Protein AF-A0A7S1SST0-F1 (afdb_monomer_lite)

InterPro domains:
  IPR011989 Armadillo-like helical [G3DSA:1.25.10.10] (5-183)
  IPR016024 Armadillo-type fold [SSF48371] (31-182)
  IPR060078 GCN1, HEAT repeat domain [PF26715] (85-167)

Foldseek 3Di:
DPDDDLLVLLVVLLVCCLVPVVCCVVSLVVLLVSQLPDDLVSLVSLLVLLLDLDPSSLVSSLVRNCNNVQLVVLADDPPPLLSLLSLLLQCQQPPPVSVVSSVVSCVSNVHDNDLPDNLLNLLVQLLRPHVRSLLSSLVSNLVSCVVVVPCPVVSVVSLVVCVVPPVRPSSVNSSVSNVVSND

Organism: NCBI:txid63592

Radius of gyration: 16.37 Å; chains: 1; bounding box: 42×30×53 Å

Structure (mmCIF, N/CA/C/O backbone):
data_AF-A0A7S1SST0-F1
#
_entry.id   AF-A0A7S1SST0-F1
#
loop_
_atom_site.group_PDB
_atom_site.id
_atom_site.type_symbol
_atom_site.label_atom_id
_atom_site.label_alt_id
_atom_site.label_comp_id
_atom_site.label_asym_id
_atom_site.label_entity_id
_atom_site.label_seq_id
_atom_site.pdbx_PDB_ins_code
_atom_site.Cartn_x
_atom_site.Cartn_y
_atom_site.Cartn_z
_atom_site.occupancy
_atom_site.B_iso_or_equiv
_atom_site.auth_seq_id
_atom_site.auth_comp_id
_atom_site.auth_asym_id
_atom_site.auth_atom_id
_atom_site.pdbx_PDB_model_num
ATOM 1 N N . GLY A 1 1 ? 6.219 14.608 -29.515 1.00 45.56 1 GLY A N 1
ATOM 2 C CA . GLY A 1 1 ? 5.167 14.491 -28.489 1.00 45.56 1 GLY A CA 1
ATOM 3 C C . GLY A 1 1 ? 5.744 14.950 -27.171 1.00 45.56 1 GLY A C 1
ATOM 4 O O . GLY A 1 1 ? 6.928 14.719 -26.959 1.00 45.56 1 GLY A O 1
ATOM 5 N N . MET A 1 2 ? 4.965 15.635 -26.335 1.00 49.00 2 MET A N 1
ATOM 6 C CA . MET A 1 2 ? 5.388 15.924 -24.960 1.00 49.00 2 MET A CA 1
ATOM 7 C C . MET A 1 2 ? 5.625 14.599 -24.216 1.00 49.00 2 MET A C 1
ATOM 9 O O . MET A 1 2 ? 4.809 13.689 -24.375 1.00 49.00 2 MET A O 1
ATOM 13 N N . PRO A 1 3 ? 6.722 14.452 -23.454 1.00 63.97 3 PRO A N 1
ATOM 14 C CA . PRO A 1 3 ? 6.916 13.274 -22.619 1.00 63.97 3 PRO A CA 1
ATOM 15 C C . PRO A 1 3 ? 5.804 13.223 -21.564 1.00 63.97 3 PRO A C 1
ATOM 17 O O . PRO A 1 3 ? 5.537 14.229 -20.906 1.00 63.97 3 PRO A O 1
ATOM 20 N N . LEU A 1 4 ? 5.148 12.068 -21.427 1.00 71.12 4 LEU A N 1
ATOM 21 C CA . LEU A 1 4 ? 4.196 11.837 -20.341 1.00 71.12 4 LEU A CA 1
ATOM 22 C C . LEU A 1 4 ? 4.923 11.972 -18.991 1.00 71.12 4 LEU A C 1
ATOM 24 O O . LEU A 1 4 ? 6.050 11.476 -18.861 1.00 71.12 4 LEU A O 1
ATOM 28 N N . PRO A 1 5 ? 4.313 12.618 -17.983 1.00 87.62 5 PRO A N 1
ATOM 29 C CA . PRO A 1 5 ? 4.842 12.631 -16.626 1.00 87.62 5 PRO A CA 1
ATOM 30 C C . PRO A 1 5 ? 5.087 11.210 -16.094 1.00 87.62 5 PRO A C 1
ATOM 32 O O . PRO A 1 5 ? 4.357 10.265 -16.408 1.00 87.62 5 PRO A O 1
ATOM 35 N N . ARG A 1 6 ? 6.129 11.045 -15.267 1.00 87.31 6 ARG A N 1
ATOM 36 C CA . ARG A 1 6 ? 6.511 9.733 -14.710 1.00 87.31 6 ARG A CA 1
ATOM 37 C C . ARG A 1 6 ? 5.389 9.114 -13.877 1.00 87.31 6 ARG A C 1
ATOM 39 O O . ARG A 1 6 ? 5.124 7.928 -14.036 1.00 87.31 6 ARG A O 1
ATOM 46 N N . ALA A 1 7 ? 4.717 9.921 -13.055 1.00 88.69 7 ALA A N 1
ATOM 47 C CA . ALA A 1 7 ? 3.586 9.485 -12.241 1.00 88.69 7 ALA A CA 1
ATOM 48 C C . ALA A 1 7 ? 2.442 8.887 -13.083 1.00 88.69 7 ALA A C 1
ATOM 50 O O . ALA A 1 7 ? 2.023 7.762 -12.828 1.00 88.69 7 ALA A O 1
ATOM 51 N N . GLU A 1 8 ? 2.011 9.584 -14.140 1.00 92.38 8 GLU A N 1
ATOM 52 C CA . GLU A 1 8 ? 0.972 9.091 -15.063 1.00 92.38 8 GLU A CA 1
ATOM 53 C C . GLU A 1 8 ? 1.417 7.810 -15.784 1.00 92.38 8 GLU A C 1
ATOM 55 O O . GLU A 1 8 ? 0.632 6.889 -16.004 1.00 92.38 8 GLU A O 1
ATOM 60 N N . SER A 1 9 ? 2.706 7.719 -16.122 1.00 95.50 9 SER A N 1
ATOM 61 C CA . SER A 1 9 ? 3.272 6.522 -16.750 1.00 95.50 9 SER A CA 1
ATOM 62 C C . SER A 1 9 ? 3.247 5.314 -15.807 1.00 95.50 9 SER A C 1
ATOM 64 O O . SER A 1 9 ? 2.931 4.212 -16.247 1.00 95.50 9 SER A O 1
ATOM 66 N N . LEU A 1 10 ? 3.547 5.504 -14.517 1.00 96.50 10 LEU A N 1
ATOM 67 C CA . LEU A 1 10 ? 3.462 4.444 -13.506 1.00 96.50 10 LEU A CA 1
ATOM 68 C C . LEU A 1 10 ? 2.025 3.949 -13.332 1.00 96.50 10 LEU A C 1
ATOM 70 O O . LEU A 1 10 ? 1.793 2.741 -13.377 1.00 96.50 10 LEU A O 1
ATOM 74 N N . GLU A 1 11 ? 1.063 4.864 -13.211 1.00 95.38 11 GLU A N 1
ATOM 75 C CA . GLU A 1 11 ? -0.359 4.525 -13.098 1.00 95.38 11 GLU A CA 1
ATOM 76 C C . GLU A 1 11 ? -0.837 3.691 -14.296 1.00 95.38 11 GLU A C 1
ATOM 78 O O . GLU A 1 11 ? -1.429 2.621 -14.128 1.00 95.38 11 GLU A O 1
ATOM 83 N N . LEU A 1 12 ? -0.503 4.124 -15.518 1.00 96.50 12 LEU A N 1
ATOM 84 C CA . LEU A 1 12 ? -0.836 3.391 -16.738 1.00 96.50 12 LEU A CA 1
ATOM 85 C C . LEU A 1 12 ? -0.204 1.998 -16.764 1.00 96.50 12 LEU A C 1
ATOM 87 O O . LEU A 1 12 ? -0.872 1.034 -17.137 1.00 96.50 12 LEU A O 1
ATOM 91 N N . LEU A 1 13 ? 1.061 1.864 -16.366 1.00 97.62 13 LEU A N 1
ATOM 92 C CA . LEU A 1 13 ? 1.749 0.573 -16.347 1.00 97.62 13 LEU A CA 1
ATOM 93 C C . LEU A 1 13 ? 1.154 -0.381 -15.305 1.00 97.62 13 LEU A C 1
ATOM 95 O O . LEU A 1 13 ? 0.967 -1.561 -15.610 1.00 97.62 13 LEU A O 1
ATOM 99 N N . PHE A 1 14 ? 0.799 0.109 -14.115 1.00 97.94 14 PHE A N 1
ATOM 100 C CA . PHE A 1 14 ? 0.092 -0.696 -13.118 1.00 97.94 14 PHE A CA 1
ATOM 101 C C . PHE A 1 14 ? -1.284 -1.132 -13.618 1.00 97.94 14 PHE A C 1
ATOM 103 O O . PHE A 1 14 ? -1.634 -2.302 -13.470 1.00 97.94 14 PHE A O 1
ATOM 110 N N . ASN A 1 15 ? -2.027 -0.245 -14.283 1.00 97.06 15 ASN A N 1
ATOM 111 C CA . ASN A 1 15 ? -3.314 -0.590 -14.881 1.00 97.06 15 ASN A CA 1
ATOM 112 C C . ASN A 1 15 ? -3.170 -1.636 -16.004 1.00 97.06 15 ASN A C 1
ATOM 114 O O . ASN A 1 15 ? -3.889 -2.633 -16.025 1.00 97.06 15 ASN A O 1
ATOM 118 N N . VAL A 1 16 ? -2.195 -1.475 -16.906 1.00 97.62 16 VAL A N 1
ATOM 119 C CA . VAL A 1 16 ? -1.897 -2.471 -17.953 1.00 97.62 16 VAL A CA 1
ATOM 120 C C . VAL A 1 16 ? -1.576 -3.825 -17.332 1.00 97.62 16 VAL A C 1
ATOM 122 O O . VAL A 1 16 ? -2.080 -4.844 -17.799 1.00 97.62 16 VAL A O 1
ATOM 125 N N . LEU A 1 17 ? -0.773 -3.852 -16.268 1.00 97.38 17 LEU A N 1
ATOM 126 C CA . LEU A 1 17 ? -0.439 -5.088 -15.572 1.00 97.38 17 LEU A CA 1
ATOM 127 C C . LEU A 1 17 ? -1.650 -5.697 -14.849 1.00 97.38 17 LEU A C 1
ATOM 129 O O . LEU A 1 17 ? -1.780 -6.920 -14.810 1.00 97.38 17 LEU A O 1
ATOM 133 N N . ALA A 1 18 ? -2.547 -4.870 -14.305 1.00 96.75 18 ALA A N 1
ATOM 134 C CA . ALA A 1 18 ? -3.791 -5.319 -13.684 1.00 96.75 18 ALA A CA 1
ATOM 135 C C . ALA A 1 18 ? -4.713 -6.007 -14.702 1.00 96.75 18 ALA A C 1
ATOM 137 O O . ALA A 1 18 ? -5.234 -7.084 -14.421 1.00 96.75 18 ALA A O 1
ATOM 138 N N . VAL A 1 19 ? -4.866 -5.418 -15.893 1.00 97.25 19 VAL A N 1
ATOM 139 C CA . VAL A 1 19 ? -5.735 -5.933 -16.964 1.00 97.25 19 VAL A CA 1
ATOM 140 C C . VAL A 1 19 ? -5.096 -7.109 -17.710 1.00 97.25 19 VAL A C 1
ATOM 142 O O . VAL A 1 19 ? -5.790 -8.052 -18.086 1.00 97.25 19 VAL A O 1
ATOM 145 N N . VAL A 1 20 ? -3.777 -7.079 -17.926 1.00 96.88 20 VAL A N 1
ATOM 146 C CA . VAL A 1 20 ? -3.039 -8.084 -18.707 1.00 96.88 20 VAL A CA 1
ATOM 147 C C . VAL A 1 20 ? -1.824 -8.595 -17.915 1.00 96.88 20 VAL A C 1
ATOM 149 O O . VAL A 1 20 ? -0.685 -8.214 -18.200 1.00 96.88 20 VAL A O 1
ATOM 152 N N . PRO A 1 21 ? -2.017 -9.519 -16.951 1.00 95.50 21 PRO A N 1
ATOM 153 C CA . PRO A 1 21 ? -0.928 -10.043 -16.116 1.00 95.50 21 PRO A CA 1
ATOM 154 C C . PRO A 1 21 ? 0.225 -10.670 -16.917 1.00 95.50 21 PRO A C 1
ATOM 156 O O . PRO A 1 21 ? 1.385 -10.592 -16.516 1.00 95.50 21 PRO A O 1
ATOM 159 N N . ALA A 1 22 ? -0.075 -11.236 -18.092 1.00 96.50 22 ALA A N 1
ATOM 160 C CA . ALA A 1 22 ? 0.910 -11.827 -19.001 1.00 96.50 22 ALA A CA 1
ATOM 161 C C . ALA A 1 22 ? 1.961 -10.824 -19.517 1.00 96.50 22 ALA A C 1
ATOM 163 O O . ALA A 1 22 ? 3.005 -11.230 -20.021 1.00 96.50 22 ALA A O 1
ATOM 164 N N . TYR A 1 23 ? 1.714 -9.514 -19.403 1.00 96.81 23 TYR A N 1
ATOM 165 C CA . TYR A 1 23 ? 2.665 -8.481 -19.820 1.00 96.81 23 TYR A CA 1
ATOM 166 C C . TYR A 1 23 ? 3.715 -8.150 -18.754 1.00 96.81 23 TYR A C 1
ATOM 168 O O . TYR A 1 23 ? 4.562 -7.293 -19.006 1.00 96.81 23 TYR A O 1
ATOM 176 N N . ARG A 1 24 ? 3.720 -8.842 -17.605 1.00 95.19 24 ARG A N 1
ATOM 177 C CA . ARG A 1 24 ? 4.663 -8.611 -16.498 1.00 95.19 24 ARG A CA 1
ATOM 178 C C . ARG A 1 24 ? 6.113 -8.458 -16.954 1.00 95.19 24 ARG A C 1
ATOM 180 O O . ARG A 1 24 ? 6.725 -7.448 -16.630 1.00 95.19 24 ARG A O 1
ATOM 187 N N . GLU A 1 25 ? 6.627 -9.395 -17.748 1.00 95.62 25 GLU A N 1
ATOM 188 C CA . GLU A 1 25 ? 8.027 -9.388 -18.212 1.00 95.62 25 GLU A CA 1
ATOM 189 C C . GLU A 1 25 ? 8.390 -8.152 -19.051 1.00 95.62 25 GLU A C 1
ATOM 191 O O . GLU A 1 25 ? 9.549 -7.758 -19.129 1.00 95.62 25 GLU A O 1
ATOM 196 N N . ARG A 1 26 ? 7.397 -7.508 -19.676 1.00 96.69 26 ARG A N 1
ATOM 197 C CA . ARG A 1 26 ? 7.587 -6.284 -20.469 1.00 96.69 26 ARG A CA 1
ATOM 198 C C . ARG A 1 26 ? 7.357 -5.022 -19.645 1.00 96.69 26 ARG A C 1
ATOM 200 O O . ARG A 1 26 ? 8.056 -4.035 -19.836 1.00 96.69 26 ARG A O 1
ATOM 207 N N . VAL A 1 27 ? 6.380 -5.056 -18.742 1.00 96.69 27 VAL A N 1
ATOM 208 C CA . VAL A 1 27 ? 5.974 -3.907 -17.923 1.00 96.69 27 VAL A CA 1
ATOM 209 C C . VAL A 1 27 ? 6.943 -3.672 -16.769 1.00 96.69 27 VAL A C 1
ATOM 211 O O . VAL A 1 27 ? 7.314 -2.529 -16.513 1.00 96.69 27 VAL A O 1
ATOM 214 N N . LEU A 1 28 ? 7.394 -4.729 -16.088 1.00 97.31 28 LEU A N 1
ATOM 215 C CA . LEU A 1 28 ? 8.221 -4.603 -14.888 1.00 97.31 28 LEU A CA 1
ATOM 216 C C . LEU A 1 28 ? 9.532 -3.830 -15.135 1.00 97.31 28 LEU A C 1
ATOM 218 O O . LEU A 1 28 ? 9.812 -2.916 -14.359 1.00 97.31 28 LEU A O 1
ATOM 222 N N . PRO A 1 29 ? 10.302 -4.072 -16.217 1.00 98.00 29 PRO A N 1
ATOM 223 C CA . PRO A 1 29 ? 11.481 -3.257 -16.520 1.00 98.00 29 PRO A CA 1
ATOM 224 C C . PRO A 1 29 ? 11.164 -1.763 -16.695 1.00 98.00 29 PRO A C 1
ATOM 226 O O . PRO A 1 29 ? 11.958 -0.914 -16.294 1.00 98.00 29 PRO A O 1
ATOM 229 N N . MET A 1 30 ? 9.994 -1.430 -17.252 1.00 97.12 30 MET A N 1
ATOM 230 C CA . MET A 1 30 ? 9.560 -0.041 -17.431 1.00 97.12 30 MET A CA 1
ATOM 231 C C . MET A 1 30 ? 9.208 0.608 -16.090 1.00 97.12 30 MET A C 1
ATOM 233 O O . MET A 1 30 ? 9.650 1.722 -15.824 1.00 97.12 30 MET A O 1
ATOM 237 N N . VAL A 1 31 ? 8.479 -0.105 -15.222 1.00 97.69 31 VAL A N 1
ATOM 238 C CA . VAL A 1 31 ? 8.167 0.356 -13.857 1.00 97.69 31 VAL A CA 1
ATOM 239 C C . VAL A 1 31 ? 9.462 0.611 -13.081 1.00 97.69 31 VAL A C 1
ATOM 241 O O . VAL A 1 31 ? 9.649 1.697 -12.538 1.00 97.69 31 VAL A O 1
ATOM 244 N N . ARG A 1 32 ? 10.409 -0.336 -13.112 1.00 97.88 32 A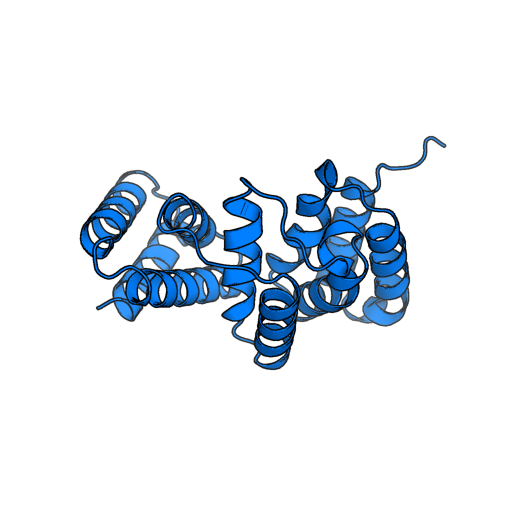RG A N 1
ATOM 245 C CA . ARG A 1 32 ? 11.727 -0.203 -12.469 1.00 97.88 32 ARG A CA 1
ATOM 246 C C . ARG A 1 32 ? 12.505 1.012 -12.977 1.00 97.88 32 ARG A C 1
ATOM 248 O O . ARG A 1 32 ? 13.048 1.768 -12.176 1.00 97.88 32 ARG A O 1
ATOM 255 N N . SER A 1 33 ? 12.520 1.225 -14.294 1.00 96.81 33 SER A N 1
ATOM 256 C CA . SER A 1 33 ? 13.193 2.373 -14.911 1.00 96.81 33 SER A CA 1
ATOM 257 C C . SER A 1 33 ? 12.553 3.717 -14.553 1.00 96.81 33 SER A C 1
ATOM 259 O O . SER A 1 33 ? 13.251 4.730 -14.521 1.00 96.81 33 SER A O 1
ATOM 261 N N . LEU A 1 34 ? 11.237 3.763 -14.331 1.00 96.06 34 LEU A N 1
ATOM 262 C CA . LEU A 1 34 ? 10.565 4.979 -13.877 1.00 96.06 34 LEU A CA 1
ATOM 263 C C . LEU A 1 34 ? 10.870 5.249 -12.402 1.00 96.06 34 LEU A C 1
ATOM 265 O O . LEU A 1 34 ? 11.203 6.386 -12.065 1.00 96.06 34 LEU A O 1
ATOM 269 N N . CYS A 1 35 ? 10.832 4.212 -11.557 1.00 96.62 35 CYS A N 1
ATOM 270 C CA . CYS A 1 35 ? 11.168 4.311 -10.137 1.00 96.62 35 CYS A CA 1
ATOM 271 C C . CYS A 1 35 ? 12.598 4.821 -9.912 1.00 96.62 35 CYS A C 1
ATOM 273 O O . CYS A 1 35 ? 12.786 5.708 -9.088 1.00 96.62 35 CYS A O 1
ATOM 275 N N . SER A 1 36 ? 13.585 4.369 -10.699 1.00 95.12 36 SER A N 1
ATOM 276 C CA . SER A 1 36 ? 14.992 4.787 -10.543 1.00 95.12 36 SER A CA 1
ATOM 277 C C . SER A 1 36 ? 15.259 6.284 -10.731 1.00 95.12 36 SER A C 1
ATOM 279 O O . SER A 1 36 ? 16.318 6.773 -10.352 1.00 95.12 36 SER A O 1
ATOM 281 N N . GLY A 1 37 ? 14.335 7.020 -11.353 1.00 88.81 37 GLY A N 1
ATOM 282 C CA . GLY A 1 37 ? 14.427 8.470 -11.547 1.00 88.81 37 GLY A CA 1
ATOM 283 C C . GLY A 1 37 ? 13.260 9.237 -10.931 1.00 88.81 37 GLY A C 1
ATOM 284 O O . GLY A 1 37 ? 12.979 10.357 -11.371 1.00 88.81 37 GLY A O 1
ATOM 285 N N . LEU A 1 38 ? 12.530 8.617 -10.000 1.00 92.56 38 LEU A N 1
ATOM 286 C CA . LEU A 1 38 ? 11.335 9.195 -9.401 1.00 92.56 38 LEU A CA 1
ATOM 287 C C . LEU A 1 38 ? 11.728 10.155 -8.267 1.00 92.56 38 LEU A C 1
ATOM 289 O O . LEU A 1 38 ? 12.385 9.730 -7.318 1.00 92.56 38 LEU A O 1
ATOM 293 N N . PRO A 1 39 ? 11.359 11.443 -8.344 1.00 92.00 39 PRO A N 1
ATOM 294 C CA . PRO A 1 39 ? 11.645 12.380 -7.270 1.00 92.00 39 PRO A CA 1
ATOM 295 C C . PRO A 1 39 ? 10.709 12.125 -6.077 1.00 92.00 39 PRO A C 1
ATOM 297 O O . PRO A 1 39 ? 9.637 11.531 -6.233 1.00 92.00 39 PRO A O 1
ATOM 300 N N . VAL A 1 40 ? 11.103 12.576 -4.885 1.00 90.75 40 VAL A N 1
ATOM 301 C CA . VAL A 1 40 ? 10.389 12.294 -3.627 1.00 90.75 40 VAL A CA 1
ATOM 302 C C . VAL A 1 40 ? 8.939 12.786 -3.644 1.00 90.75 40 VAL A C 1
ATOM 304 O O . VAL A 1 40 ? 8.044 12.112 -3.141 1.00 90.75 40 VAL A O 1
ATOM 307 N N . GLU A 1 41 ? 8.674 13.902 -4.321 1.00 91.31 41 GLU A N 1
ATOM 308 C CA . GLU A 1 41 ? 7.345 14.497 -4.484 1.00 91.31 41 GLU A CA 1
ATOM 309 C C . GLU A 1 41 ? 6.397 13.592 -5.283 1.00 91.31 41 GLU A C 1
ATOM 311 O O . GLU A 1 41 ? 5.180 13.745 -5.215 1.00 91.31 41 GLU A O 1
ATOM 316 N N . GLN A 1 42 ? 6.946 12.642 -6.045 1.00 92.56 42 GLN A N 1
ATOM 317 C CA . GLN A 1 42 ? 6.190 11.664 -6.822 1.00 92.56 42 GLN A CA 1
ATOM 318 C C . GLN A 1 42 ? 6.218 10.264 -6.201 1.00 92.56 42 GLN A C 1
ATOM 320 O O . GLN A 1 42 ? 5.643 9.356 -6.799 1.00 92.56 42 GLN A O 1
ATOM 325 N N . LEU A 1 43 ? 6.811 10.064 -5.015 1.00 93.62 43 LEU A N 1
ATOM 326 C CA . LEU A 1 43 ? 6.878 8.755 -4.345 1.00 93.62 43 LEU A CA 1
ATOM 327 C C . LEU A 1 43 ? 5.508 8.068 -4.277 1.00 93.62 43 LEU A C 1
ATOM 329 O O . LEU A 1 43 ? 5.399 6.870 -4.545 1.00 93.62 43 LEU A O 1
ATOM 333 N N . MET A 1 44 ? 4.455 8.837 -3.989 1.00 94.31 44 MET A N 1
ATOM 334 C CA . MET A 1 44 ? 3.093 8.313 -3.907 1.00 94.31 44 MET A CA 1
ATOM 335 C C . MET A 1 44 ? 2.671 7.578 -5.181 1.00 94.31 44 MET A C 1
ATOM 337 O O . MET A 1 44 ? 2.021 6.546 -5.083 1.00 94.31 44 MET A O 1
ATOM 341 N N . SER A 1 45 ? 3.098 8.028 -6.365 1.00 94.75 45 SER A N 1
ATOM 342 C CA . SER A 1 45 ? 2.766 7.354 -7.629 1.00 94.75 45 SER A CA 1
ATOM 343 C C . SER A 1 45 ? 3.339 5.934 -7.734 1.00 94.75 45 SER A C 1
ATOM 345 O O . SER A 1 45 ? 2.705 5.074 -8.338 1.00 94.75 45 SER A O 1
ATOM 347 N N . ALA A 1 46 ? 4.485 5.653 -7.104 1.00 96.44 46 ALA A N 1
ATOM 348 C CA . ALA A 1 46 ? 5.018 4.295 -7.002 1.00 96.44 46 ALA A CA 1
ATOM 349 C C . ALA A 1 46 ? 4.287 3.479 -5.924 1.00 96.44 46 ALA A C 1
ATOM 351 O O . ALA A 1 46 ? 3.947 2.318 -6.157 1.00 96.44 46 ALA A O 1
ATOM 352 N N . LEU A 1 47 ? 3.996 4.092 -4.770 1.00 96.88 47 LEU A N 1
ATOM 353 C CA . LEU A 1 47 ? 3.290 3.440 -3.660 1.00 96.88 47 LEU A CA 1
ATOM 354 C C . LEU A 1 47 ? 1.847 3.054 -4.007 1.00 96.88 47 LEU A C 1
ATOM 356 O O . LEU A 1 47 ? 1.370 2.036 -3.516 1.00 96.88 47 LEU A O 1
ATOM 360 N N . GLN A 1 48 ? 1.166 3.784 -4.899 1.00 96.50 48 GLN A N 1
ATOM 361 C CA . GLN A 1 48 ? -0.187 3.428 -5.357 1.00 96.50 48 GLN A CA 1
ATOM 362 C C . GLN A 1 48 ? -0.267 2.014 -5.955 1.00 96.50 48 GLN A C 1
ATOM 364 O O . GLN A 1 48 ? -1.304 1.360 -5.852 1.00 96.50 48 GLN A O 1
ATOM 369 N N . GLY A 1 49 ? 0.830 1.485 -6.511 1.00 97.94 49 GLY A N 1
ATOM 370 C CA . GLY A 1 49 ? 0.880 0.100 -6.983 1.00 97.94 49 GLY A CA 1
ATOM 371 C C . GLY A 1 49 ? 0.654 -0.939 -5.874 1.00 97.94 49 GLY A C 1
ATOM 372 O O . GLY A 1 49 ? 0.175 -2.034 -6.162 1.00 97.94 49 GLY A O 1
ATOM 373 N N . LEU A 1 50 ? 0.923 -0.592 -4.608 1.00 98.56 50 LEU A N 1
ATOM 374 C CA . LEU A 1 50 ? 0.644 -1.423 -3.429 1.00 98.56 50 LEU A CA 1
ATOM 375 C C . LEU A 1 50 ? -0.845 -1.470 -3.063 1.00 98.56 50 LEU A C 1
ATOM 377 O O . LEU A 1 50 ? -1.266 -2.368 -2.343 1.00 98.56 50 LEU A O 1
ATOM 381 N N . LEU A 1 51 ? -1.657 -0.547 -3.582 1.00 98.38 51 LEU A N 1
ATOM 382 C CA . LEU A 1 51 ? -3.106 -0.509 -3.365 1.00 98.38 51 LEU A CA 1
ATOM 383 C C . LEU A 1 51 ? -3.895 -1.181 -4.500 1.00 98.38 51 LEU A C 1
ATOM 385 O O . LEU A 1 51 ? -5.126 -1.152 -4.515 1.00 98.38 51 LEU A O 1
ATOM 389 N N . ALA A 1 52 ? -3.203 -1.798 -5.459 1.00 98.00 52 ALA A N 1
ATOM 390 C CA . ALA A 1 52 ? -3.833 -2.500 -6.565 1.00 98.00 52 ALA A CA 1
ATOM 391 C C . ALA A 1 52 ? -4.494 -3.807 -6.109 1.00 98.00 52 ALA A C 1
ATOM 393 O O . ALA A 1 52 ? -3.943 -4.557 -5.296 1.00 98.00 52 ALA A O 1
ATOM 394 N N . GLY A 1 53 ? -5.640 -4.139 -6.707 1.00 96.62 53 GLY A N 1
ATOM 395 C CA . GLY A 1 53 ? -6.328 -5.378 -6.359 1.00 96.62 53 GLY A CA 1
ATOM 396 C C . GLY A 1 53 ? -5.604 -6.660 -6.783 1.00 96.62 53 GLY A C 1
ATOM 397 O O . GLY A 1 53 ? -5.589 -7.669 -6.075 1.00 96.62 53 GLY A O 1
ATOM 398 N N . GLY A 1 54 ? -4.897 -6.611 -7.913 1.00 97.12 54 GLY A N 1
ATOM 399 C CA . GLY A 1 54 ? -4.074 -7.725 -8.377 1.00 97.12 54 GLY A CA 1
ATOM 400 C C . GLY A 1 54 ? -2.803 -7.886 -7.542 1.00 97.12 54 GLY A C 1
ATOM 401 O O . GLY A 1 54 ? -1.933 -7.01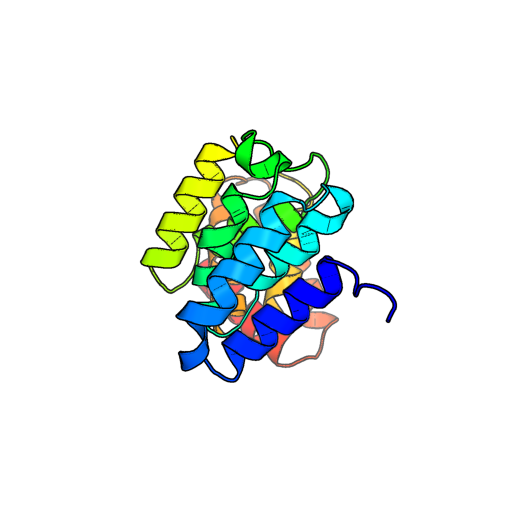6 -7.569 1.00 97.12 54 GLY A O 1
ATOM 402 N N . ALA A 1 55 ? -2.641 -9.029 -6.870 1.00 98.12 55 ALA A N 1
ATOM 403 C CA . ALA A 1 55 ? -1.445 -9.319 -6.071 1.00 98.12 55 ALA A CA 1
ATOM 404 C C . ALA A 1 55 ? -0.140 -9.243 -6.883 1.00 98.12 55 ALA A C 1
ATOM 406 O O . ALA A 1 55 ? 0.895 -8.831 -6.363 1.00 98.12 55 ALA A O 1
ATOM 407 N N . HIS A 1 56 ? -0.190 -9.579 -8.175 1.00 97.81 56 HIS A N 1
ATOM 408 C CA . HIS A 1 56 ? 0.942 -9.465 -9.096 1.00 97.81 56 HIS A CA 1
ATOM 409 C C . HIS A 1 56 ? 1.339 -8.011 -9.384 1.00 97.81 56 HIS A C 1
ATOM 411 O O . HIS A 1 56 ? 2.515 -7.749 -9.640 1.00 97.81 56 HIS A O 1
ATOM 417 N N . VAL A 1 57 ? 0.394 -7.066 -9.332 1.00 98.50 57 VAL A N 1
ATOM 418 C CA . VAL A 1 57 ? 0.671 -5.628 -9.475 1.00 98.50 57 VAL A CA 1
ATOM 419 C C . VAL A 1 57 ? 1.378 -5.118 -8.226 1.00 98.50 57 VAL A C 1
ATOM 421 O O . VAL A 1 57 ? 2.440 -4.510 -8.343 1.00 98.50 57 VAL A O 1
ATOM 424 N N . ARG A 1 58 ? 0.869 -5.473 -7.039 1.00 98.62 58 ARG A N 1
ATOM 425 C CA . ARG A 1 58 ? 1.523 -5.156 -5.760 1.00 98.62 58 ARG A CA 1
ATOM 426 C C . ARG A 1 58 ? 2.938 -5.731 -5.694 1.00 98.62 58 ARG A C 1
ATOM 428 O O . ARG A 1 58 ? 3.873 -5.016 -5.356 1.00 98.62 58 ARG A O 1
ATOM 435 N N . ALA A 1 59 ? 3.126 -6.971 -6.150 1.00 98.56 59 ALA A N 1
ATOM 436 C CA . ALA A 1 59 ? 4.445 -7.592 -6.266 1.00 98.56 59 ALA A CA 1
ATOM 437 C C . ALA A 1 59 ? 5.388 -6.832 -7.219 1.00 98.56 59 ALA A C 1
ATOM 439 O O . ALA A 1 59 ? 6.589 -6.767 -6.982 1.00 98.56 59 ALA A O 1
ATOM 440 N N . ALA A 1 60 ? 4.875 -6.279 -8.325 1.00 98.44 60 ALA A N 1
ATOM 441 C CA . ALA A 1 60 ? 5.680 -5.466 -9.242 1.00 98.44 60 ALA A CA 1
ATOM 442 C C . ALA A 1 60 ? 6.061 -4.110 -8.629 1.00 98.44 60 ALA A C 1
ATOM 444 O O . ALA A 1 60 ? 7.178 -3.643 -8.834 1.00 98.44 60 ALA A O 1
ATOM 445 N N . ALA A 1 61 ? 5.155 -3.496 -7.864 1.00 98.44 61 ALA A N 1
ATOM 446 C CA . ALA A 1 61 ? 5.447 -2.279 -7.119 1.00 98.44 61 ALA A CA 1
ATOM 447 C C . ALA A 1 61 ? 6.523 -2.530 -6.050 1.00 98.44 61 ALA A C 1
ATOM 449 O O . ALA A 1 61 ? 7.514 -1.808 -6.018 1.00 98.44 61 ALA A O 1
ATOM 450 N N . LEU A 1 62 ? 6.397 -3.600 -5.255 1.00 98.50 62 LEU A N 1
ATOM 451 C CA . LEU A 1 62 ? 7.395 -3.999 -4.251 1.00 98.50 62 LEU A CA 1
ATOM 452 C C . LEU A 1 62 ? 8.775 -4.289 -4.858 1.00 98.50 62 LEU A C 1
ATOM 454 O O . LEU A 1 62 ? 9.781 -3.911 -4.269 1.00 98.50 62 LEU A O 1
ATOM 458 N N . ASP A 1 63 ? 8.836 -4.899 -6.044 1.00 98.25 63 ASP A N 1
ATOM 459 C CA . ASP A 1 63 ? 10.101 -5.134 -6.759 1.00 98.25 63 ASP A CA 1
ATOM 460 C C . ASP A 1 63 ? 10.772 -3.826 -7.223 1.00 98.25 63 ASP A C 1
ATOM 462 O O . ASP A 1 63 ? 11.999 -3.721 -7.244 1.00 98.25 63 ASP A O 1
ATOM 466 N N . ALA A 1 64 ? 9.977 -2.813 -7.576 1.00 98.12 64 ALA A N 1
ATOM 467 C CA . ALA A 1 64 ? 10.476 -1.552 -8.116 1.00 98.12 64 ALA A CA 1
ATOM 468 C C . ALA A 1 64 ? 10.735 -0.468 -7.055 1.00 98.12 64 ALA A C 1
ATOM 470 O O . ALA A 1 64 ? 11.570 0.405 -7.286 1.00 98.12 64 ALA A O 1
ATOM 471 N N . LEU A 1 65 ? 10.044 -0.496 -5.912 1.00 97.69 65 LEU A N 1
ATOM 472 C CA . LEU A 1 65 ? 10.157 0.514 -4.852 1.00 97.69 65 LEU A CA 1
ATOM 473 C C . LEU A 1 65 ? 11.582 0.716 -4.306 1.00 97.69 65 LEU A C 1
ATOM 475 O O . LEU A 1 65 ? 11.952 1.876 -4.132 1.00 97.69 65 LEU A O 1
ATOM 479 N N . PRO A 1 66 ? 12.422 -0.325 -4.114 1.00 97.12 66 PRO A N 1
ATOM 480 C CA . PRO A 1 66 ? 13.818 -0.147 -3.701 1.00 97.12 66 PRO A CA 1
ATOM 481 C C . PRO A 1 66 ? 14.657 0.700 -4.666 1.00 97.12 66 PRO A C 1
ATOM 483 O O . PRO A 1 66 ? 15.729 1.171 -4.300 1.00 97.12 66 PRO A O 1
ATOM 486 N N . LEU A 1 67 ? 14.197 0.876 -5.909 1.00 96.94 67 LEU A N 1
ATOM 487 C CA . LEU A 1 67 ? 14.873 1.705 -6.902 1.00 96.94 67 LEU A CA 1
ATOM 488 C C . LEU A 1 67 ? 14.504 3.184 -6.776 1.00 96.94 67 LEU A C 1
ATOM 490 O O . LEU A 1 67 ? 15.200 4.011 -7.354 1.00 96.94 67 LEU A O 1
ATOM 494 N N . VAL A 1 68 ? 13.438 3.537 -6.051 1.00 95.69 68 VAL A N 1
ATOM 495 C CA . VAL A 1 68 ? 13.111 4.944 -5.792 1.00 95.69 68 VAL A CA 1
ATOM 496 C C . VAL A 1 68 ? 14.223 5.548 -4.928 1.00 95.69 68 VAL A C 1
ATOM 498 O O . VAL A 1 68 ? 14.465 5.013 -3.849 1.00 95.69 68 VAL A O 1
ATOM 501 N N . PRO A 1 69 ? 14.882 6.649 -5.344 1.00 94.19 69 PRO A N 1
ATOM 502 C CA . PRO A 1 69 ? 16.078 7.171 -4.680 1.00 94.19 69 PRO A CA 1
ATOM 503 C C . PRO A 1 69 ? 15.969 7.294 -3.155 1.00 94.19 69 PRO A C 1
ATOM 505 O O . PRO A 1 69 ? 16.791 6.726 -2.448 1.00 94.19 69 PRO A O 1
ATOM 508 N N . CYS A 1 70 ? 14.916 7.935 -2.631 1.00 92.19 70 CYS A N 1
ATOM 509 C CA . CYS A 1 70 ? 14.760 8.097 -1.181 1.00 92.19 70 CYS A CA 1
ATOM 510 C C . CYS A 1 70 ? 14.586 6.757 -0.442 1.00 92.19 70 CYS A C 1
ATOM 512 O O . CYS A 1 70 ? 15.131 6.574 0.642 1.00 92.19 70 CYS A O 1
ATOM 514 N N . ILE A 1 71 ? 13.876 5.801 -1.048 1.00 94.00 71 ILE A N 1
ATOM 515 C CA . ILE A 1 71 ? 13.659 4.465 -0.481 1.00 94.00 71 ILE A CA 1
ATOM 516 C C . ILE A 1 71 ? 14.958 3.654 -0.510 1.00 94.00 71 ILE A C 1
ATOM 518 O O . ILE A 1 71 ? 15.298 3.015 0.482 1.00 94.00 71 ILE A O 1
ATOM 522 N N . GLY A 1 72 ? 15.699 3.706 -1.621 1.00 91.56 72 GLY A N 1
ATOM 523 C CA . GLY A 1 72 ? 16.999 3.050 -1.772 1.00 91.56 72 GLY A CA 1
ATOM 524 C C . GLY A 1 72 ? 18.072 3.609 -0.833 1.00 91.56 72 GLY A C 1
ATOM 525 O O . GLY A 1 72 ? 18.969 2.878 -0.420 1.00 91.56 72 GLY A O 1
ATOM 526 N N . GLU A 1 73 ? 17.948 4.876 -0.436 1.00 91.31 73 GLU A N 1
ATOM 527 C CA . GLU A 1 73 ? 18.748 5.510 0.621 1.00 91.31 73 GLU A CA 1
ATOM 528 C C . GLU A 1 73 ? 18.297 5.123 2.042 1.00 91.31 73 GLU A C 1
ATOM 530 O O . GLU A 1 73 ? 18.894 5.569 3.020 1.00 91.31 73 GLU A O 1
ATOM 535 N N . GLY A 1 74 ? 17.271 4.276 2.172 1.00 89.56 74 GLY A N 1
ATOM 536 C CA . GLY A 1 74 ? 16.769 3.798 3.456 1.00 89.56 74 GLY A CA 1
ATOM 537 C C . GLY A 1 74 ? 15.893 4.814 4.184 1.00 89.56 74 GLY A C 1
ATOM 538 O O . GLY A 1 74 ? 15.807 4.761 5.405 1.00 89.56 74 GLY A O 1
ATOM 539 N N . CYS A 1 75 ? 15.232 5.725 3.464 1.00 86.00 75 CYS A N 1
ATOM 540 C CA . CYS A 1 75 ? 14.404 6.773 4.056 1.00 86.00 75 CYS A CA 1
ATOM 541 C C . CYS A 1 75 ? 12.974 6.753 3.502 1.00 86.00 75 CYS A C 1
ATOM 543 O O . CYS A 1 75 ? 12.751 6.897 2.297 1.00 86.00 75 CYS A O 1
ATOM 545 N N . LEU A 1 76 ? 11.980 6.686 4.395 1.00 86.19 76 LEU A N 1
ATOM 546 C CA . LEU A 1 76 ? 10.630 7.140 4.061 1.00 86.19 76 LEU A CA 1
ATOM 547 C C . LEU A 1 76 ? 10.535 8.657 4.311 1.00 86.19 76 LEU A C 1
ATOM 549 O O . LEU A 1 76 ? 10.982 9.111 5.366 1.00 86.19 76 LEU A O 1
ATOM 553 N N . PRO A 1 77 ? 9.972 9.461 3.391 1.00 81.56 77 PRO A N 1
ATOM 554 C CA . PRO A 1 77 ? 9.890 10.907 3.578 1.00 81.56 77 PRO A CA 1
ATOM 555 C C . PRO A 1 77 ? 9.118 11.275 4.849 1.00 81.56 77 PRO A C 1
ATOM 557 O O . PRO A 1 77 ? 7.958 10.891 5.020 1.00 81.56 77 PRO A O 1
ATOM 560 N N . SER A 1 78 ? 9.761 12.043 5.729 1.00 70.94 78 SER A N 1
ATOM 561 C CA . SER A 1 78 ? 9.164 12.517 6.977 1.00 70.94 78 SER A CA 1
ATOM 562 C C . SER A 1 78 ? 7.877 13.304 6.717 1.00 70.94 78 SER A C 1
ATOM 564 O O . SER A 1 78 ? 7.832 14.155 5.830 1.00 70.94 78 SER A O 1
ATOM 566 N N . GLY A 1 79 ? 6.842 13.057 7.522 1.00 74.00 79 GLY A N 1
ATOM 567 C CA . GLY A 1 79 ? 5.573 13.790 7.446 1.00 74.00 79 GLY A CA 1
ATOM 568 C C . GLY A 1 79 ? 4.592 13.292 6.379 1.00 74.00 79 GLY A C 1
ATOM 569 O O . GLY A 1 79 ? 3.606 13.974 6.110 1.00 74.00 79 GLY A O 1
ATOM 570 N N . SER A 1 80 ? 4.831 12.121 5.778 1.00 85.69 80 SER A N 1
ATOM 571 C CA . SER A 1 80 ? 3.859 11.457 4.904 1.00 85.69 80 SER A CA 1
ATOM 572 C C . SER A 1 80 ? 3.208 10.265 5.611 1.00 85.69 80 SER A C 1
ATOM 574 O O . SER A 1 80 ? 3.571 9.113 5.377 1.00 85.69 80 SER A O 1
ATOM 576 N N . ASP A 1 81 ? 2.222 10.541 6.471 1.00 91.75 81 ASP A N 1
ATOM 577 C CA . ASP A 1 81 ? 1.448 9.494 7.160 1.00 91.75 81 ASP A CA 1
ATOM 578 C C . ASP A 1 81 ? 0.788 8.525 6.169 1.00 91.75 81 ASP A C 1
ATOM 580 O O . ASP A 1 81 ? 0.636 7.346 6.471 1.00 91.75 81 ASP A O 1
ATOM 584 N N . ASP A 1 82 ? 0.426 9.011 4.979 1.00 93.06 82 ASP A N 1
ATOM 585 C CA . ASP A 1 82 ? -0.142 8.203 3.896 1.00 93.06 82 ASP A CA 1
ATOM 586 C C . ASP A 1 82 ? 0.897 7.223 3.323 1.00 93.06 82 ASP A C 1
ATOM 588 O O . ASP A 1 82 ? 0.649 6.022 3.261 1.00 93.06 82 ASP A O 1
ATOM 592 N N . ALA A 1 83 ? 2.119 7.679 3.013 1.00 94.00 83 ALA A N 1
ATOM 593 C CA . ALA A 1 83 ? 3.179 6.782 2.546 1.00 94.00 83 ALA A CA 1
ATOM 594 C C . ALA A 1 83 ? 3.526 5.705 3.587 1.00 94.00 83 ALA A C 1
ATOM 596 O O . ALA A 1 83 ? 3.698 4.534 3.238 1.00 94.00 83 ALA A O 1
ATOM 597 N N . VAL A 1 84 ? 3.599 6.101 4.864 1.00 94.75 84 VAL A N 1
ATOM 598 C CA . VAL A 1 84 ? 3.825 5.180 5.985 1.00 94.75 84 VAL A CA 1
ATOM 599 C C . VAL A 1 84 ? 2.676 4.178 6.085 1.00 94.75 84 VAL A C 1
ATOM 601 O O . VAL A 1 84 ? 2.927 2.979 6.164 1.00 94.75 84 VAL A O 1
ATOM 604 N N . ALA A 1 85 ? 1.424 4.640 6.035 1.00 95.75 85 ALA A N 1
ATOM 605 C CA . ALA A 1 85 ? 0.251 3.779 6.123 1.00 95.75 85 ALA A CA 1
ATOM 606 C C . ALA A 1 85 ? 0.157 2.789 4.956 1.00 95.75 85 ALA A C 1
ATOM 608 O O . ALA A 1 85 ? -0.156 1.626 5.191 1.00 95.75 85 ALA A O 1
ATOM 609 N N . ILE A 1 86 ? 0.470 3.203 3.724 1.00 97.56 86 ILE A N 1
ATOM 610 C CA . ILE A 1 86 ? 0.460 2.312 2.555 1.00 97.56 86 ILE A CA 1
ATOM 611 C C . ILE A 1 86 ? 1.542 1.234 2.676 1.00 97.56 86 ILE A C 1
ATOM 613 O O . ILE A 1 86 ? 1.262 0.059 2.427 1.00 97.56 86 ILE A O 1
ATOM 617 N N . LEU A 1 87 ? 2.772 1.596 3.062 1.00 97.12 87 LEU A N 1
ATOM 618 C CA . LEU A 1 87 ? 3.833 0.599 3.225 1.00 97.12 87 LEU A CA 1
ATOM 619 C C . LEU A 1 87 ? 3.549 -0.337 4.411 1.00 97.12 87 LEU A C 1
ATOM 621 O O . LEU A 1 87 ? 3.765 -1.544 4.301 1.00 97.12 87 LEU A O 1
ATOM 625 N N . TRP A 1 88 ? 3.021 0.200 5.514 1.00 97.12 88 TRP A N 1
ATOM 626 C CA . TRP A 1 88 ? 2.574 -0.597 6.656 1.00 97.12 88 TRP A CA 1
ATOM 627 C C . TRP A 1 88 ? 1.467 -1.571 6.249 1.00 97.12 88 TRP A C 1
ATOM 629 O O . TRP A 1 88 ? 1.575 -2.764 6.506 1.00 97.12 88 TRP A O 1
ATOM 639 N N . LEU A 1 89 ? 0.451 -1.104 5.519 1.00 97.81 89 LEU A N 1
ATOM 640 C CA . LEU A 1 89 ? -0.613 -1.945 4.969 1.00 97.81 89 LEU A CA 1
ATOM 641 C C . LEU A 1 89 ? -0.047 -3.084 4.115 1.00 97.81 89 LEU A C 1
ATOM 643 O O . LEU A 1 89 ? -0.487 -4.223 4.253 1.00 97.81 89 LEU A O 1
ATOM 647 N N . ALA A 1 90 ? 0.956 -2.812 3.276 1.00 98.44 90 ALA A N 1
ATOM 648 C CA . ALA A 1 90 ? 1.597 -3.836 2.453 1.00 98.44 90 ALA A CA 1
ATOM 649 C C . ALA A 1 90 ? 2.333 -4.912 3.276 1.00 98.44 90 ALA A C 1
ATOM 651 O O . ALA A 1 90 ? 2.432 -6.050 2.821 1.00 98.44 90 ALA A O 1
ATOM 652 N N . CYS A 1 91 ? 2.791 -4.603 4.496 1.00 98.44 91 CYS A N 1
ATOM 653 C CA . CYS A 1 91 ? 3.343 -5.603 5.423 1.00 98.44 91 CYS A CA 1
ATOM 654 C C . CYS A 1 91 ? 2.290 -6.624 5.888 1.00 98.44 91 CYS A C 1
ATOM 656 O O . CYS A 1 91 ? 2.648 -7.695 6.369 1.00 98.44 91 CYS A O 1
ATOM 658 N N . HIS A 1 92 ? 1.004 -6.313 5.710 1.00 98.25 92 HIS A N 1
ATOM 659 C CA . HIS A 1 92 ? -0.138 -7.167 6.029 1.00 98.25 92 HIS A CA 1
ATOM 660 C C . HIS A 1 92 ? -0.867 -7.670 4.769 1.00 98.25 92 HIS A C 1
ATOM 662 O O . HIS A 1 92 ? -2.055 -7.989 4.816 1.00 98.25 92 HIS A O 1
ATOM 668 N N . ASP A 1 93 ? -0.179 -7.736 3.623 1.00 98.69 93 ASP A N 1
ATOM 669 C CA . ASP A 1 93 ? -0.732 -8.338 2.406 1.00 98.69 93 ASP A CA 1
ATOM 670 C C . ASP A 1 93 ? -1.122 -9.809 2.653 1.00 98.69 93 ASP A C 1
ATOM 672 O O . ASP A 1 93 ? -0.374 -10.580 3.253 1.00 98.69 93 ASP A O 1
ATOM 676 N N . ALA A 1 94 ? -2.285 -10.226 2.145 1.00 96.50 94 ALA A N 1
ATOM 677 C CA . ALA A 1 94 ? -2.746 -11.612 2.234 1.00 96.50 94 ALA A CA 1
ATOM 678 C C . ALA A 1 94 ? -1.836 -12.602 1.477 1.00 96.50 94 ALA A C 1
ATOM 680 O O . ALA A 1 94 ? -1.857 -13.802 1.754 1.00 96.50 94 ALA A O 1
ATOM 681 N N . VAL A 1 95 ? -1.054 -12.125 0.502 1.00 98.31 95 VAL A N 1
ATOM 682 C CA . VAL A 1 95 ? -0.022 -12.923 -0.168 1.00 98.31 95 VAL A CA 1
ATOM 683 C C . VAL A 1 95 ? 1.282 -12.825 0.616 1.00 98.31 95 VAL A C 1
ATOM 685 O O . VAL A 1 95 ? 1.957 -11.799 0.586 1.00 98.31 95 VAL A O 1
ATOM 688 N N . GLU A 1 96 ? 1.678 -13.933 1.242 1.00 98.25 96 GLU A N 1
ATOM 689 C CA . GLU A 1 96 ? 2.858 -14.025 2.115 1.00 98.25 96 GLU A CA 1
ATOM 690 C C . GLU A 1 96 ? 4.144 -13.483 1.468 1.00 98.25 96 GLU A C 1
ATOM 692 O O . GLU A 1 96 ? 4.899 -12.753 2.102 1.00 98.25 96 GLU A O 1
ATOM 697 N N . ALA A 1 97 ? 4.374 -13.768 0.182 1.00 98.56 97 ALA A N 1
ATOM 698 C CA . ALA A 1 97 ? 5.548 -13.265 -0.534 1.00 98.56 97 ALA A CA 1
ATOM 699 C C . ALA A 1 97 ? 5.570 -11.727 -0.648 1.00 98.56 97 ALA A C 1
ATOM 701 O O . ALA A 1 97 ? 6.636 -11.119 -0.561 1.00 98.56 97 ALA A O 1
ATOM 702 N N . ASN A 1 98 ? 4.403 -11.097 -0.819 1.00 98.75 98 ASN A N 1
ATOM 703 C CA . ASN A 1 98 ? 4.292 -9.641 -0.848 1.00 98.75 98 ASN A CA 1
ATOM 704 C C . ASN A 1 98 ? 4.494 -9.059 0.552 1.00 98.75 98 ASN A C 1
ATOM 706 O O . ASN A 1 98 ? 5.266 -8.115 0.698 1.00 98.75 98 ASN A O 1
ATOM 710 N N . ALA A 1 99 ? 3.860 -9.650 1.570 1.00 98.75 99 ALA A N 1
ATOM 711 C CA . ALA A 1 99 ? 4.024 -9.232 2.960 1.00 98.75 99 ALA A CA 1
ATOM 712 C C . ALA A 1 99 ? 5.499 -9.285 3.381 1.00 98.75 99 ALA A C 1
ATOM 714 O O . ALA A 1 99 ? 6.040 -8.293 3.859 1.00 98.75 99 ALA A O 1
ATOM 715 N N . ALA A 1 100 ? 6.192 -10.391 3.091 1.00 98.69 100 ALA A N 1
ATOM 716 C CA . ALA A 1 100 ? 7.613 -10.550 3.388 1.00 98.69 100 ALA A CA 1
ATOM 717 C C . ALA A 1 100 ? 8.488 -9.499 2.681 1.00 98.69 100 ALA A C 1
ATOM 719 O O . ALA A 1 100 ? 9.384 -8.920 3.300 1.00 98.69 100 ALA A O 1
ATOM 720 N N . ALA A 1 101 ? 8.223 -9.216 1.401 1.00 98.62 101 ALA A N 1
ATOM 721 C CA . ALA A 1 101 ? 8.944 -8.182 0.660 1.00 98.62 101 ALA A CA 1
ATOM 722 C C . ALA A 1 101 ? 8.680 -6.774 1.223 1.00 98.62 101 ALA A C 1
ATOM 724 O O . ALA A 1 101 ? 9.613 -5.983 1.364 1.00 98.62 101 ALA A O 1
ATOM 725 N N . ALA A 1 102 ? 7.435 -6.472 1.598 1.00 98.50 102 ALA A N 1
ATOM 726 C CA . ALA A 1 102 ? 7.069 -5.210 2.230 1.00 98.50 102 ALA A CA 1
ATOM 727 C C . ALA A 1 102 ? 7.714 -5.053 3.614 1.00 98.50 102 ALA A C 1
ATOM 729 O O . ALA A 1 102 ? 8.268 -3.997 3.899 1.00 98.50 102 ALA A O 1
ATOM 730 N N . THR A 1 103 ? 7.739 -6.104 4.440 1.00 98.19 103 THR A N 1
ATOM 731 C CA . THR A 1 103 ? 8.416 -6.098 5.746 1.00 98.19 103 THR A CA 1
ATOM 732 C C . THR A 1 103 ? 9.923 -5.887 5.604 1.00 98.19 103 THR A C 1
ATOM 734 O O . THR A 1 103 ? 10.515 -5.119 6.363 1.00 98.19 103 THR A O 1
ATOM 737 N N . ALA A 1 104 ? 10.559 -6.516 4.611 1.00 97.50 104 ALA A N 1
ATOM 738 C CA . ALA A 1 104 ? 11.973 -6.282 4.326 1.00 97.50 104 ALA A CA 1
ATOM 739 C C . ALA A 1 104 ? 12.233 -4.822 3.908 1.00 97.50 104 ALA A C 1
ATOM 741 O O . ALA A 1 104 ? 13.198 -4.206 4.369 1.00 97.50 104 ALA A O 1
ATOM 742 N N . LEU A 1 105 ? 11.351 -4.247 3.085 1.00 96.88 105 LEU A N 1
ATOM 743 C CA . LEU A 1 105 ? 11.440 -2.848 2.671 1.00 96.88 105 LEU A CA 1
ATOM 744 C C . LEU A 1 105 ? 11.222 -1.889 3.848 1.00 96.88 105 LEU A C 1
ATOM 746 O O . LEU A 1 105 ? 12.010 -0.968 4.037 1.00 96.88 105 LEU A O 1
ATOM 750 N N . TRP A 1 106 ? 10.214 -2.151 4.681 1.00 95.69 106 TRP A N 1
ATOM 751 C CA . TRP A 1 106 ? 9.932 -1.415 5.914 1.00 95.69 106 TRP A CA 1
ATOM 752 C C . TRP A 1 106 ? 11.157 -1.358 6.833 1.00 95.69 106 TRP A C 1
ATOM 754 O O . TRP A 1 106 ? 11.558 -0.278 7.271 1.00 95.69 106 TRP A O 1
ATOM 764 N N . GLY A 1 107 ? 11.802 -2.508 7.064 1.00 93.75 107 GLY A N 1
ATOM 765 C CA . GLY A 1 107 ? 13.041 -2.587 7.837 1.00 93.75 107 GLY A CA 1
ATOM 766 C C . GLY A 1 107 ? 14.206 -1.836 7.185 1.00 93.75 107 GLY A C 1
ATOM 767 O O . GLY A 1 107 ? 14.955 -1.152 7.878 1.00 93.75 107 GLY A O 1
ATOM 768 N N . THR A 1 108 ? 14.332 -1.901 5.855 1.00 91.75 108 THR A N 1
ATOM 769 C CA . THR A 1 108 ? 15.364 -1.165 5.099 1.00 91.75 108 THR A CA 1
ATOM 770 C C . THR A 1 108 ? 15.205 0.349 5.237 1.00 91.75 108 THR A C 1
ATOM 772 O O . THR A 1 108 ? 16.199 1.059 5.356 1.00 91.75 108 THR A O 1
ATOM 775 N N . CYS A 1 109 ? 13.966 0.843 5.271 1.00 90.12 109 CYS A N 1
ATOM 776 C CA . CYS A 1 109 ? 13.668 2.264 5.438 1.00 90.12 109 CYS A CA 1
ATOM 777 C C . CYS A 1 109 ? 13.848 2.782 6.875 1.00 90.12 109 CYS A C 1
ATOM 779 O O . CYS A 1 109 ? 13.545 3.947 7.130 1.00 90.12 109 CYS A O 1
ATOM 781 N N . GLY A 1 110 ? 14.224 1.920 7.831 1.00 83.88 110 GLY A N 1
ATOM 782 C CA . GLY A 1 110 ? 14.204 2.265 9.254 1.00 83.88 110 GLY A CA 1
ATOM 783 C C . GLY A 1 110 ? 12.836 2.789 9.702 1.00 83.88 110 GLY A C 1
ATOM 784 O O . GLY A 1 110 ? 12.766 3.663 10.561 1.00 83.88 110 GLY A O 1
ATOM 785 N N . ALA A 1 111 ? 11.754 2.328 9.067 1.00 84.06 111 ALA A N 1
ATOM 786 C CA . ALA A 1 111 ? 10.438 2.905 9.266 1.00 84.06 111 ALA A CA 1
ATOM 787 C C . ALA A 1 111 ? 9.892 2.557 10.657 1.00 84.06 111 ALA A C 1
ATOM 789 O O . ALA A 1 111 ? 10.077 1.458 11.192 1.00 84.06 111 ALA A O 1
ATOM 790 N N . HIS A 1 112 ? 9.187 3.518 11.240 1.00 85.25 112 HIS A N 1
ATOM 791 C CA . HIS A 1 112 ? 8.515 3.385 12.522 1.00 85.25 112 HIS A CA 1
ATOM 792 C C . HIS A 1 112 ? 7.074 3.835 12.352 1.00 85.25 112 HIS A C 1
ATOM 794 O O . HIS A 1 112 ? 6.804 4.752 11.577 1.00 85.25 112 HIS A O 1
ATOM 800 N N . LEU A 1 113 ? 6.156 3.205 13.079 1.00 85.94 113 LEU A N 1
ATOM 801 C CA . LEU A 1 113 ? 4.752 3.581 13.037 1.00 85.94 113 LEU A CA 1
ATOM 802 C C . LEU A 1 113 ? 4.525 4.764 14.003 1.00 85.94 113 LEU A C 1
ATOM 804 O O . LEU A 1 113 ? 4.606 4.570 15.221 1.00 85.94 113 LEU A O 1
ATOM 808 N N . PRO A 1 114 ? 4.274 5.993 13.512 1.00 83.88 114 PRO A N 1
ATOM 809 C CA . PRO A 1 114 ? 4.006 7.138 14.373 1.00 83.88 114 PRO A CA 1
ATOM 810 C C . PRO A 1 114 ? 2.642 6.986 15.048 1.00 83.88 114 PRO A C 1
ATOM 812 O O . PRO A 1 114 ? 1.658 6.652 14.398 1.00 83.88 114 PRO A O 1
ATOM 815 N N . SER A 1 115 ? 2.565 7.295 16.342 1.00 71.50 115 SER A N 1
ATOM 816 C CA . SER A 1 115 ? 1.346 7.135 17.150 1.00 71.50 115 SER A CA 1
ATOM 817 C C . SER A 1 115 ? 0.170 8.028 16.742 1.00 71.50 115 SER A C 1
ATOM 819 O O . SER A 1 115 ? -0.937 7.837 17.240 1.00 71.50 115 SER A O 1
ATOM 821 N N . CYS A 1 116 ? 0.378 8.997 15.848 1.00 74.62 116 CYS A N 1
ATOM 822 C CA . CYS A 1 116 ? -0.666 9.868 15.322 1.00 74.62 116 CYS A CA 1
ATOM 823 C C . CYS A 1 116 ? -0.708 9.832 13.784 1.00 74.62 116 CYS A C 1
ATOM 825 O O . CYS A 1 116 ? 0.287 9.554 13.122 1.00 74.62 116 CYS A O 1
ATOM 827 N N . GLY A 1 117 ? -1.890 10.088 13.213 1.00 83.50 117 GLY A N 1
ATOM 828 C CA . GLY A 1 117 ? -2.089 10.265 11.767 1.00 83.50 117 GLY A CA 1
ATOM 829 C C . GLY A 1 117 ? -2.289 8.975 10.963 1.00 83.50 117 GLY A C 1
ATOM 830 O O . GLY A 1 117 ? -3.261 8.871 10.212 1.00 83.50 117 GLY A O 1
ATOM 831 N N . VAL A 1 118 ? -1.456 7.953 11.177 1.00 90.44 118 VAL A N 1
ATOM 832 C CA . VAL A 1 118 ? -1.483 6.697 10.393 1.00 90.44 118 VAL A CA 1
ATOM 833 C C . VAL A 1 118 ? -2.795 5.925 10.535 1.00 90.44 118 VAL A C 1
ATOM 835 O O . VAL A 1 118 ? -3.316 5.431 9.537 1.00 90.44 118 VAL A O 1
ATOM 838 N N . ALA A 1 119 ? -3.393 5.870 11.730 1.00 91.38 119 ALA A N 1
ATOM 839 C CA . ALA A 1 119 ? -4.677 5.187 11.928 1.00 91.38 119 ALA A CA 1
ATOM 840 C C . ALA A 1 119 ? -5.791 5.745 11.020 1.00 91.38 119 ALA A C 1
ATOM 842 O O . ALA A 1 119 ? -6.571 4.986 10.450 1.00 91.38 119 ALA A O 1
ATOM 843 N N . SER A 1 120 ? -5.835 7.068 10.828 1.00 92.38 120 SER A N 1
ATOM 844 C CA . SER A 1 120 ? -6.815 7.722 9.950 1.00 92.38 120 SER A CA 1
ATOM 845 C C . SER A 1 120 ? -6.605 7.354 8.475 1.00 92.38 120 SER A C 1
ATOM 847 O O . SER A 1 120 ? -7.568 7.117 7.736 1.00 92.38 120 SER A O 1
ATOM 849 N N . GLN A 1 121 ? -5.343 7.231 8.052 1.00 95.00 121 GLN A N 1
ATOM 850 C CA . GLN A 1 121 ? -5.002 6.790 6.697 1.00 95.00 121 GLN A CA 1
ATOM 851 C C . GLN A 1 121 ? -5.387 5.320 6.479 1.00 95.00 121 GLN A C 1
ATOM 853 O O . GLN A 1 121 ? -6.079 4.998 5.513 1.00 95.00 121 GLN A O 1
ATOM 858 N N . LEU A 1 122 ? -5.073 4.434 7.431 1.00 95.75 122 LEU A N 1
ATOM 859 C CA . LEU A 1 122 ? -5.491 3.026 7.385 1.00 95.75 122 LEU A CA 1
ATOM 860 C C . LEU A 1 122 ? -7.021 2.879 7.322 1.00 95.75 122 LEU A C 1
ATOM 862 O O . LEU A 1 122 ? -7.533 2.105 6.513 1.00 95.75 122 LEU A O 1
ATOM 866 N N . ILE A 1 123 ? -7.765 3.671 8.102 1.00 95.12 123 ILE A N 1
ATOM 867 C CA . ILE A 1 123 ? -9.237 3.685 8.069 1.00 95.12 123 ILE A CA 1
ATOM 868 C C . ILE A 1 123 ? -9.769 4.129 6.702 1.00 95.12 123 ILE A C 1
ATOM 870 O O . ILE A 1 123 ? -10.786 3.609 6.239 1.00 95.12 123 ILE A O 1
ATOM 874 N N . THR A 1 124 ? -9.079 5.031 6.003 1.00 95.31 124 THR A N 1
ATOM 875 C CA . THR A 1 124 ? -9.460 5.410 4.635 1.00 95.31 124 THR A CA 1
ATOM 876 C C . THR A 1 124 ? -9.375 4.217 3.677 1.00 95.31 124 THR A C 1
ATOM 878 O O . THR A 1 124 ? -10.275 4.033 2.852 1.00 95.31 124 THR A O 1
ATOM 881 N N . HIS A 1 125 ? -8.380 3.342 3.838 1.00 97.12 125 HIS A N 1
ATOM 882 C CA . HIS A 1 125 ? -8.229 2.138 3.014 1.00 97.12 125 HIS A CA 1
ATOM 883 C C . HIS A 1 125 ? -9.242 1.023 3.321 1.00 97.12 125 HIS A C 1
ATOM 885 O O . HIS A 1 125 ? -9.491 0.184 2.451 1.00 97.12 125 HIS A O 1
ATOM 8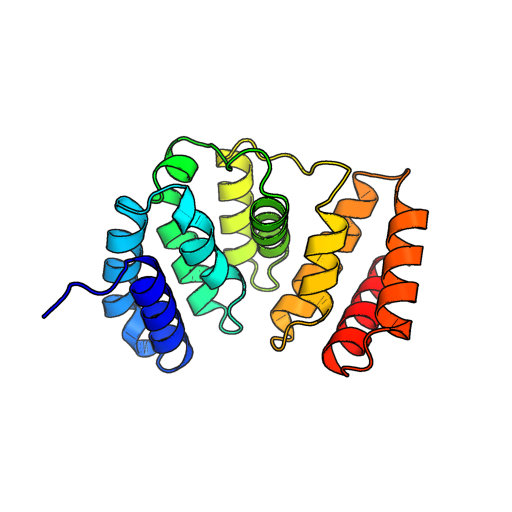91 N N . LEU A 1 126 ? -9.933 1.057 4.469 1.00 96.56 126 LEU A N 1
ATOM 892 C CA . LEU A 1 126 ? -11.094 0.186 4.722 1.00 96.56 126 LEU A CA 1
ATOM 893 C C . LEU A 1 126 ? -12.233 0.434 3.719 1.00 96.56 126 LEU A C 1
ATOM 895 O O . LEU A 1 126 ? -13.061 -0.441 3.495 1.00 96.56 126 LEU A O 1
ATOM 899 N N . GLY A 1 127 ? -12.266 1.606 3.080 1.00 95.62 127 GLY A N 1
ATOM 900 C CA . GLY A 1 127 ? -13.204 1.936 2.008 1.00 95.62 127 GLY A CA 1
ATOM 901 C C . GLY A 1 127 ? -12.770 1.509 0.606 1.00 95.62 127 GLY A C 1
ATOM 902 O O . GLY A 1 127 ? -13.457 1.861 -0.352 1.00 95.62 127 GLY A O 1
ATOM 903 N N . SER A 1 128 ? -11.646 0.800 0.456 1.00 96.81 128 SER A N 1
ATOM 904 C CA . SER A 1 128 ? -11.120 0.426 -0.860 1.00 96.81 128 SER A CA 1
ATOM 905 C C . SER A 1 128 ? -12.114 -0.411 -1.671 1.00 96.81 128 SER A C 1
ATOM 907 O O . SER A 1 128 ? -12.799 -1.294 -1.143 1.00 96.81 128 SER A O 1
ATOM 909 N N . ALA A 1 129 ? -12.146 -0.182 -2.988 1.00 95.44 129 ALA A N 1
ATOM 910 C CA . ALA A 1 129 ? -12.895 -1.016 -3.929 1.00 95.44 129 ALA A CA 1
ATOM 911 C C . ALA A 1 129 ? -12.391 -2.473 -3.937 1.00 95.44 129 ALA A C 1
ATOM 913 O O . ALA A 1 129 ? -13.153 -3.404 -4.196 1.00 95.44 129 ALA A O 1
ATOM 914 N N . HIS A 1 130 ? -11.120 -2.666 -3.593 1.00 96.50 130 HIS A N 1
ATOM 915 C CA . HIS A 1 130 ? -10.412 -3.937 -3.589 1.00 96.50 130 HIS A CA 1
ATOM 916 C C . HIS A 1 130 ? -10.544 -4.629 -2.230 1.00 96.50 130 HIS A C 1
ATOM 918 O O . HIS A 1 130 ? -10.123 -4.085 -1.209 1.00 96.50 130 HIS A O 1
ATOM 924 N N . HIS A 1 131 ? -11.139 -5.825 -2.206 1.00 95.62 131 HIS A N 1
ATOM 925 C CA . HIS A 1 131 ? -11.400 -6.564 -0.965 1.00 95.62 131 HIS A CA 1
ATOM 926 C C . HIS A 1 131 ? -10.106 -6.885 -0.209 1.00 95.62 131 HIS A C 1
ATOM 928 O O . HIS A 1 131 ? -10.007 -6.648 0.989 1.00 95.62 131 HIS A O 1
ATOM 934 N N . GLU A 1 132 ? -9.094 -7.334 -0.937 1.00 96.12 132 GLU A N 1
ATOM 935 C CA . GLU A 1 132 ? -7.732 -7.591 -0.484 1.00 96.12 132 GLU A CA 1
ATOM 936 C C . GLU A 1 132 ? -7.105 -6.396 0.247 1.00 96.12 132 GLU A C 1
ATOM 938 O O . GLU A 1 132 ? -6.462 -6.580 1.277 1.00 96.12 132 GLU A O 1
ATOM 943 N N . ILE A 1 133 ? -7.354 -5.169 -0.221 1.00 98.19 133 ILE A N 1
ATOM 944 C CA . ILE A 1 133 ? -6.870 -3.955 0.445 1.00 98.19 133 ILE A CA 1
ATOM 945 C C . ILE A 1 133 ? -7.668 -3.676 1.718 1.00 98.19 133 ILE A C 1
ATOM 947 O O . ILE A 1 133 ? -7.081 -3.270 2.715 1.00 98.19 133 ILE A O 1
ATOM 951 N N . ARG A 1 134 ? -8.984 -3.938 1.729 1.00 97.50 134 ARG A N 1
ATOM 952 C CA . ARG A 1 134 ? -9.797 -3.807 2.951 1.00 97.50 134 ARG A CA 1
ATOM 953 C C . ARG A 1 134 ? -9.330 -4.769 4.044 1.00 97.50 134 ARG A C 1
ATOM 955 O O . ARG A 1 134 ? -9.247 -4.369 5.200 1.00 97.50 134 ARG A O 1
ATOM 962 N N . VAL A 1 135 ? -9.015 -6.014 3.681 1.00 96.81 135 VAL A N 1
ATOM 963 C CA . VAL A 1 135 ? -8.497 -7.025 4.618 1.00 96.81 135 VAL A CA 1
ATOM 964 C C . VAL A 1 135 ? -7.136 -6.603 5.168 1.00 96.81 135 VAL A C 1
ATOM 966 O O . VAL A 1 135 ? -6.988 -6.532 6.385 1.00 96.81 135 VAL A O 1
ATOM 969 N N . ALA A 1 136 ? -6.189 -6.242 4.295 1.00 97.94 136 ALA A N 1
ATOM 970 C CA . ALA A 1 136 ? -4.861 -5.795 4.712 1.00 97.94 136 ALA A CA 1
ATOM 971 C C . ALA A 1 136 ? -4.921 -4.531 5.585 1.00 97.94 136 ALA A C 1
ATOM 973 O O . ALA A 1 136 ? -4.239 -4.452 6.599 1.00 97.94 136 ALA A O 1
ATOM 974 N N . ALA A 1 137 ? -5.785 -3.564 5.252 1.00 97.75 137 ALA A N 1
ATOM 975 C CA . ALA A 1 137 ? -6.003 -2.368 6.066 1.00 97.75 137 ALA A CA 1
ATOM 976 C C . ALA A 1 137 ? -6.553 -2.704 7.462 1.00 97.75 137 ALA A C 1
ATOM 978 O O . ALA A 1 137 ? -6.131 -2.103 8.447 1.00 97.75 137 ALA A O 1
ATOM 979 N N . ALA A 1 138 ? -7.473 -3.667 7.558 1.00 96.56 138 ALA A N 1
ATOM 980 C CA . ALA A 1 138 ? -8.025 -4.120 8.830 1.00 96.56 138 ALA A CA 1
ATOM 981 C C . ALA A 1 138 ? -6.968 -4.825 9.700 1.00 96.56 138 ALA A C 1
ATOM 983 O O . ALA A 1 138 ? -6.872 -4.538 10.892 1.00 96.56 138 ALA A O 1
ATOM 984 N N . ASP A 1 139 ? -6.145 -5.696 9.105 1.00 96.75 139 ASP A N 1
ATOM 985 C CA . ASP A 1 139 ? -5.010 -6.337 9.785 1.00 96.75 139 ASP A CA 1
ATOM 986 C C . ASP A 1 139 ? -3.965 -5.319 10.247 1.00 96.75 139 ASP A C 1
ATOM 988 O O . ASP A 1 139 ? -3.546 -5.329 11.405 1.00 96.75 139 ASP A O 1
ATOM 992 N N . ALA A 1 140 ? -3.602 -4.392 9.363 1.00 96.62 140 ALA A N 1
ATOM 993 C CA . ALA A 1 140 ? -2.645 -3.335 9.642 1.00 96.62 140 ALA A CA 1
ATOM 994 C C . ALA A 1 140 ? -3.123 -2.398 10.755 1.00 96.62 140 ALA A C 1
ATOM 996 O O . ALA A 1 140 ? -2.325 -2.004 11.605 1.00 96.62 140 ALA A O 1
ATOM 997 N N . LEU A 1 141 ? -4.417 -2.059 10.787 1.00 95.12 141 LEU A N 1
ATOM 998 C CA . LEU A 1 141 ? -5.000 -1.241 11.849 1.00 95.12 141 LEU A CA 1
ATOM 999 C C . LEU A 1 141 ? -4.992 -1.979 13.193 1.00 95.12 141 LEU A C 1
ATOM 1001 O O . LEU A 1 141 ? -4.623 -1.386 14.204 1.00 95.12 141 LEU A O 1
ATOM 1005 N N . CYS A 1 142 ? -5.339 -3.269 13.203 1.00 92.75 142 CYS A N 1
ATOM 1006 C CA . CYS A 1 142 ? -5.278 -4.095 14.408 1.00 92.75 142 CYS A CA 1
ATOM 1007 C C . CYS A 1 142 ? -3.852 -4.161 14.969 1.00 92.75 142 CYS A C 1
ATOM 1009 O O . CYS A 1 142 ? -3.634 -3.896 16.154 1.00 92.75 142 CYS A O 1
ATOM 1011 N N . ALA A 1 143 ? -2.866 -4.443 14.114 1.00 93.38 143 ALA A N 1
ATOM 1012 C CA . ALA A 1 143 ? -1.462 -4.473 14.509 1.00 93.38 143 ALA A CA 1
ATOM 1013 C C . ALA A 1 143 ? -0.981 -3.102 15.015 1.00 93.38 143 ALA A C 1
ATOM 1015 O O . ALA A 1 143 ? -0.345 -3.023 16.062 1.00 93.38 143 ALA A O 1
ATOM 1016 N N . ALA A 1 144 ? -1.366 -2.014 14.343 1.00 91.81 144 ALA A N 1
ATOM 1017 C CA . ALA A 1 144 ? -1.042 -0.654 14.765 1.00 91.81 144 ALA A CA 1
ATOM 1018 C C . ALA A 1 144 ? -1.584 -0.327 16.168 1.00 91.81 144 ALA A C 1
ATOM 1020 O O . ALA A 1 144 ? -0.871 0.223 17.004 1.00 91.81 144 ALA A O 1
ATOM 1021 N N . THR A 1 145 ? -2.829 -0.712 16.470 1.00 89.00 145 THR A N 1
ATOM 1022 C CA . THR A 1 145 ? -3.410 -0.487 17.806 1.00 89.00 145 THR A CA 1
ATOM 1023 C C . THR A 1 145 ? -2.718 -1.282 18.912 1.00 89.00 145 THR A C 1
ATOM 1025 O O . THR A 1 145 ? -2.681 -0.819 20.051 1.00 89.00 145 THR A O 1
ATOM 1028 N N . ALA A 1 146 ? -2.128 -2.439 18.593 1.00 88.12 146 ALA A N 1
ATOM 1029 C CA . ALA A 1 146 ? -1.333 -3.207 19.550 1.00 88.12 146 ALA A CA 1
ATOM 1030 C C . ALA A 1 146 ? -0.004 -2.507 19.896 1.00 88.12 146 ALA A C 1
ATOM 1032 O O . ALA A 1 146 ? 0.432 -2.568 21.045 1.00 88.12 146 ALA A O 1
ATOM 1033 N N . GLU A 1 147 ? 0.595 -1.787 18.941 1.00 87.38 147 GLU A N 1
ATOM 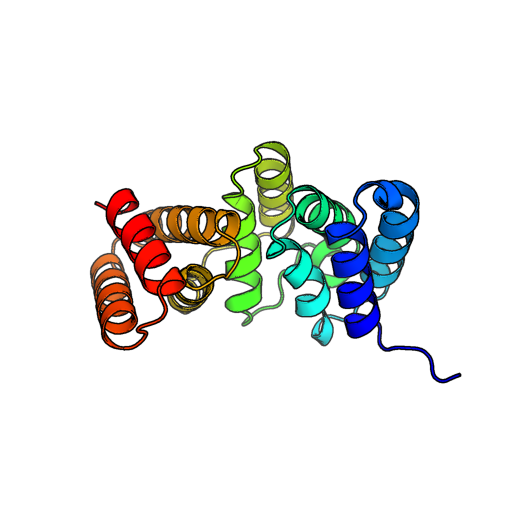1034 C CA . GLU A 1 147 ? 1.791 -0.954 19.151 1.00 87.38 147 GLU A CA 1
ATOM 1035 C C . GLU A 1 147 ? 1.480 0.343 19.927 1.00 87.38 147 GLU A C 1
ATOM 1037 O O . GLU A 1 147 ? 2.357 0.929 20.567 1.00 87.38 147 GLU A O 1
ATOM 1042 N N .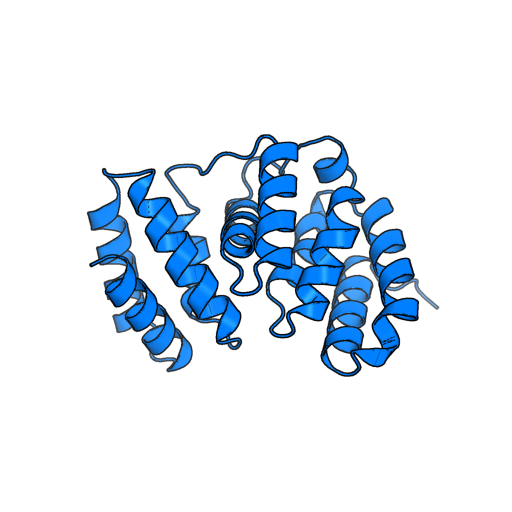 TRP A 1 148 ? 0.219 0.792 19.919 1.00 86.38 148 TRP A N 1
ATOM 1043 C CA . TRP A 1 148 ? -0.235 2.022 20.578 1.00 86.38 148 TRP A CA 1
ATOM 1044 C C . TRP A 1 148 ? -1.385 1.780 21.565 1.00 86.38 148 TRP A C 1
ATOM 1046 O O . TRP A 1 148 ? -2.489 2.309 21.373 1.00 86.38 148 TRP A O 1
ATOM 1056 N N . PRO A 1 149 ? -1.154 1.061 22.676 1.00 76.25 149 PRO A N 1
ATOM 1057 C CA . PRO A 1 149 ? -2.222 0.626 23.580 1.00 76.25 149 PRO A CA 1
ATOM 1058 C C . PRO A 1 149 ? -3.048 1.772 24.198 1.00 76.25 149 PRO A C 1
ATOM 1060 O O . PRO A 1 149 ? -4.163 1.548 24.661 1.00 76.25 149 PRO A O 1
ATOM 1063 N N . GLY A 1 150 ? -2.542 3.011 24.192 1.00 82.75 150 GLY A N 1
ATOM 1064 C CA . GLY A 1 150 ? -3.282 4.197 24.642 1.00 82.75 150 GLY A CA 1
ATOM 1065 C C . GLY A 1 150 ? -4.257 4.797 23.619 1.00 82.75 150 GLY A C 1
ATOM 1066 O O . GLY A 1 150 ? -5.033 5.672 23.982 1.00 82.75 150 GLY A O 1
ATOM 1067 N N . THR A 1 151 ? -4.233 4.348 22.360 1.00 83.38 151 THR A N 1
ATOM 1068 C CA . THR A 1 151 ? -4.997 4.959 21.251 1.00 83.38 151 THR A CA 1
ATOM 1069 C C . THR A 1 151 ? -6.233 4.160 20.838 1.00 83.38 151 THR A C 1
ATOM 1071 O O . THR A 1 151 ? -7.036 4.636 20.037 1.00 83.38 151 THR A O 1
ATOM 1074 N N . SER A 1 152 ? -6.451 2.970 21.408 1.00 83.94 152 SER A N 1
ATOM 1075 C CA . SER A 1 152 ? -7.533 2.066 20.994 1.00 83.94 152 SER A CA 1
ATOM 1076 C C . SER A 1 152 ? -8.922 2.706 21.084 1.00 83.94 152 SER A C 1
ATOM 1078 O O . SER A 1 152 ? -9.745 2.507 20.197 1.00 83.94 152 SER A O 1
ATOM 1080 N N . GLY A 1 153 ? -9.182 3.517 22.117 1.00 86.44 153 GLY A N 1
ATOM 1081 C CA . GLY A 1 153 ? -10.451 4.241 22.255 1.00 86.44 153 GLY A CA 1
ATOM 1082 C C . GLY A 1 153 ? -10.676 5.277 21.148 1.00 86.44 153 GLY A C 1
ATOM 1083 O O . GLY A 1 153 ? -11.776 5.368 20.607 1.00 86.44 153 GLY A O 1
ATOM 1084 N N . GLU A 1 154 ? -9.630 6.011 20.766 1.00 88.94 154 GLU A N 1
ATOM 1085 C CA . GLU A 1 154 ? -9.685 7.006 19.686 1.00 88.94 154 GLU A CA 1
ATOM 1086 C C . GLU A 1 154 ? -9.887 6.337 18.323 1.00 88.94 154 GLU A C 1
ATOM 1088 O O . GLU A 1 154 ? -10.719 6.776 17.530 1.00 88.94 154 GLU A O 1
ATOM 1093 N N . VAL A 1 155 ? -9.182 5.230 18.069 1.00 89.75 155 VAL A N 1
ATOM 1094 C CA . VAL A 1 155 ? -9.325 4.447 16.833 1.00 89.75 155 VAL A CA 1
ATOM 1095 C C . VAL A 1 155 ? -10.727 3.846 16.716 1.00 89.75 155 VAL A C 1
ATOM 1097 O O . VAL A 1 155 ? -11.341 3.930 15.652 1.00 89.75 155 VAL A O 1
ATOM 1100 N N . LEU A 1 156 ? -11.269 3.287 17.803 1.00 89.88 156 LEU A N 1
ATOM 1101 C CA . LEU A 1 156 ? -12.639 2.769 17.829 1.00 89.88 156 LEU A CA 1
ATOM 1102 C C . LEU A 1 156 ? -13.669 3.871 17.572 1.00 89.88 156 LEU A C 1
ATOM 1104 O O . LEU A 1 156 ? -14.586 3.667 16.776 1.00 89.88 156 LEU A O 1
ATOM 1108 N N . GLN A 1 157 ? -13.507 5.043 18.191 1.00 91.38 157 GLN A N 1
ATOM 1109 C CA . GLN A 1 157 ? -14.395 6.178 17.945 1.00 91.38 157 GLN A CA 1
ATOM 1110 C C . GLN A 1 157 ? -14.345 6.606 16.472 1.00 91.38 157 GLN A C 1
ATOM 1112 O O . GLN A 1 157 ? -15.390 6.769 15.845 1.00 91.38 157 GLN A O 1
ATOM 1117 N N . LEU A 1 158 ? -13.147 6.690 15.885 1.00 91.56 158 LEU A N 1
ATOM 1118 C CA . LEU A 1 158 ? -12.973 7.048 14.479 1.00 91.56 158 LEU A CA 1
ATOM 1119 C C . LEU A 1 158 ? -13.605 6.018 13.525 1.00 91.56 158 LEU A C 1
ATOM 1121 O O . LEU A 1 158 ? -14.202 6.401 12.515 1.00 91.56 158 LEU A O 1
ATOM 1125 N N . LEU A 1 159 ? -13.528 4.721 13.842 1.00 92.19 159 LEU A N 1
ATOM 1126 C CA . LEU A 1 159 ? -14.218 3.663 13.094 1.00 92.19 159 LEU A CA 1
ATOM 1127 C C . LEU A 1 159 ? -15.742 3.823 13.158 1.00 92.19 159 LEU A C 1
ATOM 1129 O O . LEU A 1 159 ? -16.406 3.757 12.122 1.00 92.19 159 LEU A O 1
ATOM 1133 N N . VAL A 1 160 ? -16.299 4.066 14.348 1.00 91.06 160 VAL A N 1
ATOM 1134 C CA . VAL A 1 160 ? -17.745 4.271 14.542 1.00 91.06 160 VAL A CA 1
ATOM 1135 C C . VAL A 1 160 ? -18.230 5.515 13.793 1.00 91.06 160 VAL A C 1
ATOM 1137 O O . VAL A 1 160 ? -19.224 5.444 13.064 1.00 91.06 160 VAL A O 1
ATOM 1140 N N . ASP A 1 161 ? -17.504 6.627 13.896 1.00 93.00 161 ASP A N 1
ATOM 1141 C CA . ASP A 1 161 ? -17.837 7.875 13.205 1.00 93.00 161 ASP A CA 1
ATOM 1142 C C . ASP A 1 161 ? -17.777 7.698 11.682 1.00 93.00 161 ASP A C 1
ATOM 1144 O O . ASP A 1 161 ? -18.672 8.138 10.952 1.00 93.00 161 ASP A O 1
ATOM 1148 N N . THR A 1 162 ? -16.758 6.991 11.186 1.00 92.25 162 THR A N 1
ATOM 1149 C CA . THR A 1 162 ? -16.626 6.677 9.757 1.00 92.25 162 THR A CA 1
ATOM 1150 C C . THR A 1 162 ? -17.784 5.798 9.283 1.00 92.25 162 THR A C 1
ATOM 1152 O O . THR A 1 162 ? -18.371 6.080 8.241 1.00 92.25 162 THR A O 1
ATOM 1155 N N . TYR A 1 163 ? -18.176 4.780 10.056 1.00 90.50 163 TYR A N 1
ATOM 1156 C CA . TYR A 1 163 ? -19.312 3.909 9.732 1.00 90.50 163 TYR A CA 1
ATOM 1157 C C . TYR A 1 163 ? -20.632 4.685 9.641 1.00 90.50 163 TYR A C 1
ATOM 1159 O O . TYR A 1 163 ? -21.439 4.454 8.736 1.00 90.50 163 TYR A O 1
ATOM 1167 N N . ALA A 1 164 ? -20.851 5.618 10.571 1.00 90.38 164 ALA A N 1
ATOM 1168 C CA . ALA A 1 164 ? -22.059 6.431 10.623 1.00 90.38 164 ALA A CA 1
ATOM 1169 C C . ALA A 1 164 ? -22.136 7.451 9.474 1.00 90.38 164 ALA A C 1
ATOM 1171 O O . ALA A 1 164 ? -23.217 7.703 8.941 1.00 90.38 164 ALA A O 1
ATOM 1172 N N . THR A 1 165 ? -20.999 8.028 9.077 1.00 91.75 165 THR A N 1
ATOM 1173 C CA . THR A 1 165 ? -20.940 9.143 8.113 1.00 91.75 165 THR A CA 1
ATOM 1174 C C . THR A 1 165 ? -20.678 8.716 6.668 1.00 91.75 165 THR A C 1
ATOM 1176 O O . THR A 1 165 ? -20.970 9.481 5.747 1.00 91.75 165 THR A O 1
ATOM 1179 N N . ARG A 1 166 ? -20.169 7.499 6.432 1.00 90.00 166 ARG A N 1
ATOM 1180 C CA . ARG A 1 166 ? -19.845 6.979 5.094 1.00 90.00 166 ARG A CA 1
ATOM 1181 C C . ARG A 1 166 ? -20.740 5.784 4.737 1.00 90.00 166 ARG A C 1
ATOM 1183 O O . ARG A 1 166 ? -20.453 4.651 5.124 1.00 90.00 166 ARG A O 1
ATOM 1190 N N . PRO A 1 167 ? -21.839 5.995 3.986 1.00 88.94 167 PRO A N 1
ATOM 1191 C CA . PRO A 1 167 ? -22.828 4.949 3.721 1.00 88.94 167 PRO A CA 1
ATOM 1192 C C . PRO A 1 167 ? -22.384 3.917 2.672 1.00 88.94 167 PRO A C 1
ATOM 1194 O O . PRO A 1 167 ? -23.133 2.977 2.404 1.00 88.94 167 PRO A O 1
ATOM 1197 N N . GLN A 1 168 ? -21.208 4.078 2.056 1.00 92.94 168 GLN A N 1
ATOM 1198 C CA . GLN A 1 168 ? -20.702 3.164 1.036 1.00 92.94 168 GLN A CA 1
ATOM 1199 C C . GLN A 1 168 ? -20.557 1.746 1.603 1.00 92.94 168 GLN A C 1
ATOM 1201 O O . GLN A 1 168 ? -19.940 1.540 2.648 1.00 92.94 168 GLN A O 1
ATOM 1206 N N . GLN A 1 169 ? -21.073 0.751 0.878 1.00 91.44 169 GLN A N 1
ATOM 1207 C CA . GLN A 1 169 ? -21.035 -0.647 1.313 1.00 91.44 169 GLN A CA 1
ATOM 1208 C C . GLN A 1 169 ? -19.606 -1.138 1.583 1.00 91.44 169 GLN A C 1
ATOM 1210 O O . GLN A 1 169 ? -19.368 -1.757 2.615 1.00 91.44 169 GLN A O 1
ATOM 1215 N N . ALA A 1 170 ? -18.649 -0.796 0.714 1.00 91.88 170 ALA A N 1
ATOM 1216 C CA . ALA A 1 170 ? -17.246 -1.167 0.895 1.00 91.88 170 ALA A CA 1
ATOM 1217 C C . ALA A 1 170 ? -16.673 -0.661 2.231 1.00 91.88 170 ALA A C 1
ATOM 1219 O O . ALA A 1 170 ? -15.992 -1.413 2.920 1.00 91.88 170 ALA A O 1
ATOM 1220 N N . VAL A 1 171 ? -17.011 0.572 2.633 1.00 92.38 171 VAL A N 1
ATOM 1221 C CA . VAL A 1 171 ? -16.582 1.149 3.918 1.00 92.38 171 VAL A CA 1
ATOM 1222 C C . VAL A 1 171 ? -17.173 0.364 5.086 1.00 92.38 171 VAL A C 1
ATOM 1224 O O . VAL A 1 171 ? -16.454 0.015 6.017 1.00 92.38 171 VAL A O 1
ATOM 1227 N N . ARG A 1 172 ? -18.468 0.032 5.030 1.00 92.56 172 ARG A N 1
ATOM 1228 C CA . ARG A 1 172 ? -19.132 -0.752 6.084 1.00 92.56 172 ARG A CA 1
ATOM 1229 C C . ARG A 1 172 ? -18.531 -2.145 6.234 1.00 92.56 172 ARG A C 1
ATOM 1231 O O . ARG A 1 172 ? -18.296 -2.581 7.355 1.00 92.56 172 ARG A O 1
ATOM 1238 N N . GLU A 1 173 ? -18.262 -2.818 5.119 1.00 92.75 173 GLU A N 1
ATOM 1239 C CA . GLU A 1 173 ? -17.596 -4.123 5.108 1.00 92.75 173 GLU A CA 1
ATOM 1240 C C . GLU A 1 173 ? -16.179 -4.038 5.684 1.00 92.75 173 GLU A C 1
ATOM 1242 O O . GLU A 1 173 ? -15.817 -4.852 6.527 1.00 92.75 173 GLU A O 1
ATOM 1247 N N . GLY A 1 174 ? -15.389 -3.042 5.271 1.00 93.75 174 GLY A N 1
ATOM 1248 C CA . GLY A 1 174 ? -14.039 -2.838 5.795 1.00 93.75 174 GLY A CA 1
ATOM 1249 C C . GLY A 1 174 ? -14.027 -2.560 7.297 1.00 93.75 174 GLY A C 1
ATOM 1250 O O . GLY A 1 174 ? -13.249 -3.163 8.030 1.00 93.75 174 GLY A O 1
ATOM 1251 N N . ILE A 1 175 ? -14.937 -1.715 7.786 1.00 93.69 175 ILE A N 1
ATOM 1252 C CA . ILE A 1 175 ? -15.061 -1.440 9.223 1.00 93.69 175 ILE A CA 1
ATOM 1253 C C . ILE A 1 175 ? -15.491 -2.693 9.991 1.00 93.69 175 ILE A C 1
ATOM 1255 O O . ILE A 1 175 ? -14.933 -2.970 11.048 1.00 93.69 175 ILE A O 1
ATOM 1259 N N . ALA A 1 176 ? -16.428 -3.485 9.461 1.00 91.94 176 ALA A N 1
ATOM 1260 C CA . ALA A 1 176 ? -16.821 -4.747 10.085 1.00 91.94 176 ALA A CA 1
ATOM 1261 C C . ALA A 1 176 ? -15.643 -5.736 10.184 1.00 91.94 176 ALA A C 1
ATOM 1263 O O . ALA A 1 176 ? -15.483 -6.385 11.217 1.00 91.94 176 ALA A O 1
ATOM 1264 N N . LEU A 1 177 ? -14.791 -5.811 9.152 1.00 92.69 177 LEU A N 1
ATOM 1265 C CA . LEU A 1 177 ? -13.557 -6.605 9.185 1.00 92.69 177 LEU A CA 1
ATOM 1266 C C . LEU A 1 177 ? -12.595 -6.119 10.275 1.00 92.69 177 LEU A C 1
ATOM 1268 O O . LEU A 1 177 ? -12.073 -6.939 11.025 1.00 92.69 177 LEU A O 1
ATOM 1272 N N . ALA A 1 178 ? -12.376 -4.805 10.375 1.00 92.62 178 ALA A N 1
ATOM 1273 C CA . ALA A 1 178 ? -11.496 -4.220 11.386 1.00 92.62 178 ALA A CA 1
ATOM 1274 C C . ALA A 1 178 ? -12.006 -4.494 12.806 1.00 92.62 178 ALA A C 1
ATOM 1276 O O . ALA A 1 178 ? -11.259 -4.988 13.644 1.00 92.62 178 ALA A O 1
ATOM 1277 N N . LEU A 1 179 ? -13.296 -4.260 13.063 1.00 88.94 179 LEU A N 1
ATOM 1278 C CA . LEU A 1 179 ? -13.898 -4.515 14.372 1.00 88.94 179 LEU A CA 1
ATOM 1279 C C . LEU A 1 179 ? -13.806 -5.988 14.780 1.00 88.94 179 LEU A C 1
ATOM 1281 O O . LEU A 1 179 ? -13.549 -6.258 15.944 1.00 88.94 179 LEU A O 1
ATOM 1285 N N . GLY A 1 180 ? -13.973 -6.926 13.841 1.00 86.69 180 GLY A N 1
ATOM 1286 C CA . GLY A 1 180 ? -13.844 -8.358 14.125 1.00 86.69 180 GLY A CA 1
ATOM 1287 C C . GLY A 1 180 ? -12.408 -8.846 14.352 1.00 86.69 180 GLY A C 1
ATOM 1288 O O . GLY A 1 180 ? -12.230 -9.943 14.870 1.00 86.69 180 GLY A O 1
ATOM 1289 N N . LYS A 1 181 ? -11.392 -8.070 13.951 1.00 84.31 181 LYS A N 1
ATOM 1290 C CA . LYS A 1 181 ? -9.970 -8.382 14.185 1.00 84.31 181 LYS A CA 1
ATOM 1291 C C . LYS A 1 181 ? -9.440 -7.739 15.467 1.00 84.31 181 LYS A C 1
ATOM 1293 O O . LYS A 1 181 ? -8.607 -8.339 16.134 1.00 84.31 181 LYS A O 1
ATOM 1298 N N . CYS A 1 182 ? -9.925 -6.543 15.799 1.00 74.69 182 CYS A N 1
ATOM 1299 C CA . CYS A 1 182 ? -9.489 -5.784 16.973 1.00 74.69 182 CYS A CA 1
ATOM 1300 C C . CYS A 1 182 ? -10.240 -6.137 18.276 1.00 74.69 182 CYS A C 1
ATOM 1302 O O . CYS A 1 182 ? -9.904 -5.575 19.319 1.00 74.69 182 CYS A O 1
ATOM 1304 N N . SER A 1 183 ? -11.275 -6.986 18.222 1.00 63.12 183 SER A N 1
ATOM 1305 C CA . SER A 1 183 ? -12.073 -7.450 19.374 1.00 63.12 183 SER A CA 1
ATOM 1306 C C . SER A 1 183 ? -11.526 -8.731 19.991 1.00 63.12 183 SER A C 1
ATOM 1308 O O . SER A 1 183 ? -11.491 -8.810 21.238 1.00 63.12 183 SER A O 1
#
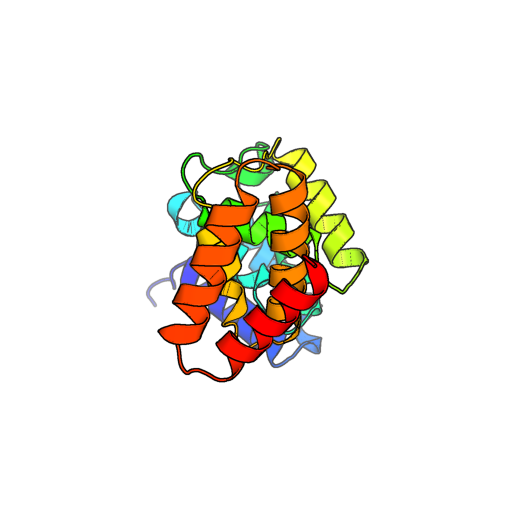
Sequence (183 aa):
GMPLPRAESLELLFNVLAVVPAYRERVLPMVRSLCSGLPVEQLMSALQGLLAGGAHVRAAALDALPLVPCIGEGCLPSGSDDAVAILWLACHDAVEANAAAATALWGTCGAHLPSCGVASQLITHLGSAHHEIRVAAADALCAATAEWPGTSGEVLQLLVDTYATRPQQAVREGIALALGKCS

pLDDT: mean 92.3, std 8.05, range [45.56, 98.75]

Secondary structure (DSSP, 8-state):
-PPPPHHHHHHHHHHHHHH-GGGHHHHHHHHHHHHTT--GGGHHHHHGGGG-SSHHHHHHHHHHGGGSHHHHTT-PPTT-HHHHHHHHHHTT-SSHHHHHHHHHHHHHTT----SSSHHHHHHHHTT-SSHHHHHHHHHHHHHHHHH-TTSHHHHHHHHHHHHHH---HHHHHHHHHHHHHH-